Protein AF-A0A451ALU1-F1 (afdb_monomer)

Solvent-accessible surface area (backbone atoms only — not comparable to full-atom values): 4092 Å² total; per-residue (Å²): 128,61,72,52,75,38,64,29,78,94,52,84,51,41,24,56,48,62,58,54,73,70,54,91,76,84,86,72,80,60,97,82,58,61,60,69,66,73,70,58,82,87,79,96,67,69,72,43,96,87,70,33,38,64,57,98,89,42,78,86

Sequence (60 aa):
GEYHQTPHHGLDGVTPLEKWAQSDSVRFPDPHDDLDNLFLFEERRKVQKDRTVSLNGMVY

Radius of gyration: 21.5 Å; Cα contacts (8 Å, |Δi|>4): 38; chains: 1; bounding box: 39×21×54 Å

Secondary structure (DSSP, 8-state):
--GGGS--GGGTT--HHHHHHT-S-PPPPPTT--HHHHT------PPPTTS--EETTEE-

pLDDT: mean 92.57, std 4.23, range [70.19, 97.06]

Structure (mmCIF, N/CA/C/O backbone):
data_AF-A0A451ALU1-F1
#
_entry.id   AF-A0A451ALU1-F1
#
loop_
_atom_site.group_PDB
_atom_site.id
_atom_site.type_symbol
_atom_site.label_atom_id
_atom_site.label_alt_id
_atom_site.label_comp_id
_atom_site.label_asym_id
_atom_site.label_entity_id
_atom_site.label_seq_id
_atom_site.pdbx_PDB_ins_code
_atom_site.Cartn_x
_atom_site.Cartn_y
_atom_site.Cartn_z
_atom_site.occupancy
_atom_site.B_iso_or_equiv
_atom_site.auth_seq_id
_atom_site.auth_comp_id
_atom_site.auth_asym_id
_atom_site.auth_atom_id
_atom_site.pdbx_PDB_model_num
ATOM 1 N N . GLY A 1 1 ? -6.516 -13.841 -21.232 1.00 70.19 1 GLY A N 1
ATOM 2 C CA . GLY A 1 1 ? -5.282 -13.423 -20.548 1.00 70.19 1 GLY A CA 1
ATOM 3 C C . GLY A 1 1 ? -5.619 -12.263 -19.648 1.00 70.19 1 GLY A C 1
ATOM 4 O O . GLY A 1 1 ? -6.600 -11.580 -19.916 1.00 70.19 1 GLY A O 1
ATOM 5 N N . GLU A 1 2 ? -4.848 -12.068 -18.589 1.00 88.94 2 GLU A N 1
ATOM 6 C CA . GLU A 1 2 ? -4.959 -10.891 -17.724 1.00 88.94 2 GLU A CA 1
ATOM 7 C C . GLU A 1 2 ? -4.766 -9.597 -18.543 1.00 88.94 2 GLU A C 1
ATOM 9 O O . GLU A 1 2 ? -3.982 -9.580 -19.500 1.00 88.94 2 GLU A O 1
ATOM 14 N N . TYR A 1 3 ? -5.453 -8.505 -18.180 1.00 92.00 3 TYR A N 1
ATOM 15 C CA . TYR A 1 3 ? -5.383 -7.218 -18.900 1.00 92.00 3 TYR A CA 1
ATOM 16 C C . TYR A 1 3 ? -3.933 -6.760 -19.126 1.00 92.00 3 TYR A C 1
ATOM 18 O O . TYR A 1 3 ? -3.566 -6.354 -20.227 1.00 92.00 3 TYR A O 1
ATOM 26 N N . HIS A 1 4 ? -3.076 -6.919 -18.113 1.00 95.19 4 HIS A N 1
ATOM 27 C CA . HIS A 1 4 ? -1.677 -6.482 -18.159 1.00 95.19 4 HIS A CA 1
ATOM 28 C C . HIS A 1 4 ? -0.785 -7.228 -19.160 1.00 95.19 4 HIS A C 1
ATOM 30 O O . HIS A 1 4 ? 0.309 -6.762 -19.455 1.00 95.19 4 HIS A O 1
ATOM 36 N N . GLN A 1 5 ? -1.253 -8.357 -19.694 1.00 96.38 5 GLN A N 1
ATOM 37 C CA . GLN A 1 5 ? -0.547 -9.227 -20.639 1.00 96.38 5 GLN A CA 1
ATOM 38 C C . GLN A 1 5 ? -1.127 -9.1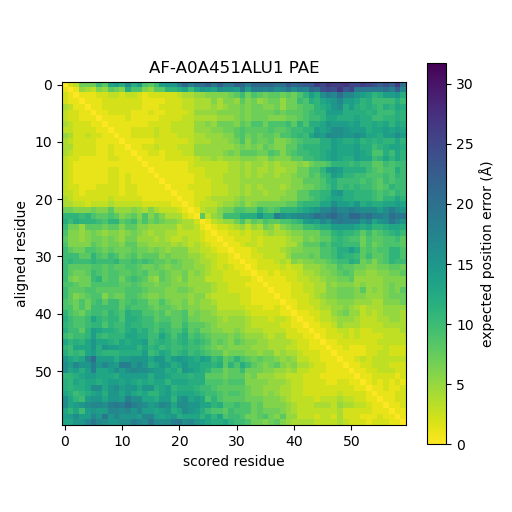12 -22.052 1.00 96.38 5 GLN A C 1
ATOM 40 O O . GLN A 1 5 ? -0.678 -9.803 -22.962 1.00 96.38 5 GLN A O 1
ATOM 45 N N . THR A 1 6 ? -2.152 -8.280 -22.243 1.00 96.56 6 THR A N 1
ATOM 46 C CA . THR A 1 6 ? -2.836 -8.132 -23.528 1.00 96.56 6 THR A CA 1
ATOM 47 C C . THR A 1 6 ? -2.360 -6.851 -24.220 1.00 96.56 6 THR A C 1
ATOM 49 O O . THR A 1 6 ? -2.337 -5.805 -23.568 1.00 96.56 6 THR A O 1
ATOM 52 N N . PRO A 1 7 ? -1.989 -6.898 -25.518 1.00 96.19 7 PRO A N 1
ATOM 53 C CA . PRO A 1 7 ? -1.710 -5.713 -26.326 1.00 96.19 7 PRO A CA 1
ATOM 54 C C . PRO A 1 7 ? -2.783 -4.642 -26.160 1.00 96.19 7 PRO A C 1
ATOM 56 O O . PRO A 1 7 ? -3.971 -4.907 -26.362 1.00 96.19 7 PRO A O 1
ATOM 59 N N . HIS A 1 8 ? -2.374 -3.431 -25.788 1.00 95.56 8 HIS A N 1
ATOM 60 C CA . HIS A 1 8 ? -3.307 -2.348 -25.516 1.00 95.56 8 HIS A CA 1
ATOM 61 C C . HIS A 1 8 ? -3.274 -1.309 -26.639 1.00 95.56 8 HIS A C 1
ATOM 63 O O . HIS A 1 8 ? -2.228 -0.740 -26.948 1.00 95.56 8 HIS A O 1
ATOM 69 N N . HIS A 1 9 ? -4.437 -1.012 -27.228 1.00 94.69 9 HIS A N 1
ATOM 70 C CA . HIS A 1 9 ? -4.550 -0.062 -28.343 1.00 94.69 9 HIS A CA 1
ATOM 71 C C . HIS A 1 9 ? -4.018 1.336 -27.985 1.00 94.69 9 HIS A C 1
ATOM 73 O O . HIS A 1 9 ? -3.354 1.974 -28.789 1.00 94.69 9 HIS A O 1
ATOM 79 N N . GLY A 1 10 ? -4.257 1.802 -26.755 1.00 95.12 10 GLY A N 1
ATOM 80 C CA . GLY A 1 10 ? -3.732 3.085 -26.266 1.00 95.12 10 GLY A CA 1
ATOM 81 C C . GLY A 1 10 ? -2.242 3.087 -25.902 1.00 95.12 10 GLY A C 1
ATOM 82 O O . GLY A 1 10 ? -1.750 4.105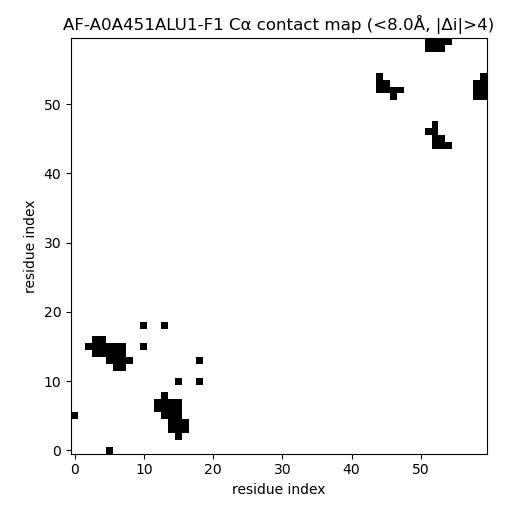 -25.434 1.00 95.12 10 GLY A O 1
ATOM 83 N N . LEU A 1 11 ? -1.547 1.956 -26.049 1.00 94.88 11 LEU A N 1
ATOM 84 C CA . LEU A 1 11 ? -0.106 1.814 -25.815 1.00 94.88 11 LEU A CA 1
ATOM 85 C C . LEU A 1 11 ? 0.608 1.358 -27.096 1.00 94.88 11 LEU A C 1
ATOM 87 O O . LEU A 1 11 ? 1.574 0.609 -27.027 1.00 94.88 11 LEU A O 1
ATOM 91 N N . ASP A 1 12 ? 0.096 1.736 -28.268 1.00 95.12 12 ASP A N 1
ATOM 92 C CA . ASP A 1 12 ? 0.670 1.357 -29.568 1.00 95.12 12 ASP A CA 1
ATOM 93 C C . ASP A 1 12 ? 0.822 -0.167 -29.751 1.00 95.12 12 ASP A C 1
ATOM 95 O O . ASP A 1 12 ? 1.722 -0.653 -30.433 1.00 95.12 12 ASP A O 1
ATOM 99 N N . GLY A 1 13 ? -0.066 -0.943 -29.119 1.00 95.06 13 GLY A N 1
ATOM 100 C CA . GLY A 1 13 ? -0.070 -2.400 -29.203 1.00 95.06 13 GLY A CA 1
ATOM 101 C C . GLY A 1 13 ? 0.918 -3.108 -28.274 1.00 95.06 13 GLY A C 1
ATOM 102 O O . GLY A 1 13 ? 0.933 -4.337 -28.279 1.00 95.06 13 GLY A O 1
ATOM 103 N N . VAL A 1 14 ? 1.689 -2.400 -27.439 1.00 96.88 14 VAL A N 1
ATOM 104 C CA . VAL A 1 14 ? 2.436 -3.066 -26.358 1.00 96.88 14 VAL A CA 1
ATOM 105 C C . VAL A 1 14 ? 1.515 -3.408 -25.189 1.00 96.88 14 VAL A C 1
ATOM 107 O O . VAL A 1 14 ? 0.442 -2.820 -25.005 1.00 96.88 14 VAL A O 1
ATOM 110 N N . THR A 1 15 ? 1.919 -4.384 -24.385 1.00 97.06 15 THR A N 1
ATOM 111 C CA . THR A 1 15 ? 1.197 -4.747 -23.165 1.00 97.06 15 THR A CA 1
ATOM 112 C C . THR A 1 15 ? 1.428 -3.703 -22.062 1.00 97.06 15 THR A C 1
ATOM 114 O O . THR A 1 15 ? 2.496 -3.081 -22.001 1.00 97.06 15 THR A O 1
ATOM 117 N N . PRO A 1 16 ? 0.469 -3.507 -21.136 1.00 96.56 16 PRO A N 1
ATOM 118 C CA . PRO A 1 16 ? 0.689 -2.660 -19.965 1.00 96.56 16 PRO A CA 1
ATOM 119 C C . PRO A 1 16 ? 1.924 -3.068 -19.149 1.00 96.56 16 PRO A C 1
ATOM 121 O O . PRO A 1 16 ? 2.634 -2.199 -18.645 1.00 96.56 16 PRO A O 1
ATOM 124 N N . LEU A 1 17 ? 2.215 -4.371 -19.059 1.00 95.12 17 LEU A N 1
ATOM 125 C CA . LEU A 1 17 ? 3.395 -4.882 -18.364 1.00 95.12 17 LEU A CA 1
ATOM 126 C C . LEU A 1 17 ? 4.706 -4.465 -19.048 1.00 95.12 17 LEU A C 1
AT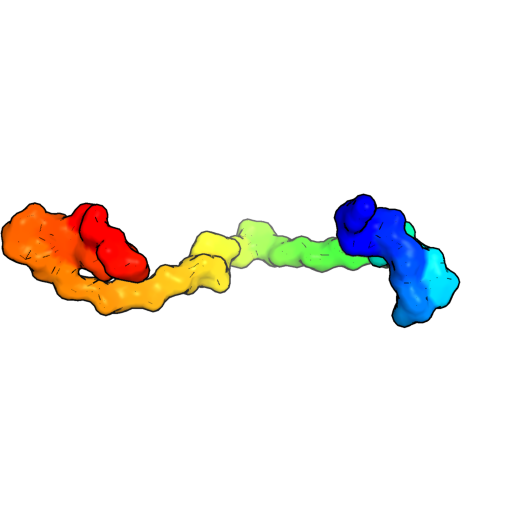OM 128 O O . LEU A 1 17 ? 5.616 -3.991 -18.371 1.00 95.12 17 LEU A O 1
ATOM 132 N N . GLU A 1 18 ? 4.805 -4.588 -20.376 1.00 95.31 18 GLU A N 1
ATOM 133 C CA . GLU A 1 18 ? 5.985 -4.136 -21.132 1.00 95.31 18 GLU A CA 1
ATOM 134 C C . GLU A 1 18 ? 6.189 -2.629 -20.999 1.00 95.31 18 GLU A C 1
ATOM 136 O O . GLU A 1 18 ? 7.319 -2.172 -20.827 1.00 95.31 18 GLU A O 1
ATOM 141 N N . LYS A 1 19 ? 5.101 -1.850 -21.041 1.00 94.50 19 LYS A N 1
ATOM 142 C CA . LYS A 1 19 ? 5.177 -0.400 -20.856 1.00 94.50 19 LYS A CA 1
ATOM 143 C C . LYS A 1 19 ? 5.664 -0.033 -19.453 1.00 94.50 19 LYS A C 1
ATOM 145 O O . LYS A 1 19 ? 6.461 0.889 -19.314 1.00 94.50 19 LYS A O 1
ATOM 150 N N . TRP A 1 20 ? 5.212 -0.756 -18.428 1.00 92.31 20 TRP A N 1
ATOM 151 C CA . TRP A 1 20 ? 5.650 -0.555 -17.047 1.00 92.31 20 TRP A CA 1
ATOM 152 C C . TRP A 1 20 ? 7.123 -0.929 -16.837 1.00 92.31 20 TRP A C 1
ATOM 154 O O . TRP A 1 20 ? 7.854 -0.175 -16.200 1.00 92.31 20 TRP A O 1
ATOM 164 N N . ALA A 1 21 ? 7.591 -2.031 -17.426 1.00 92.50 21 ALA A N 1
ATOM 165 C CA . ALA A 1 21 ? 8.986 -2.468 -17.323 1.00 92.50 21 ALA A CA 1
ATOM 166 C C . ALA A 1 21 ? 9.993 -1.478 -17.947 1.00 92.50 21 ALA A C 1
ATOM 168 O O . ALA A 1 21 ? 11.174 -1.517 -17.618 1.00 92.50 21 ALA A O 1
ATOM 169 N N . GLN A 1 22 ? 9.530 -0.593 -18.836 1.00 91.88 22 GLN A N 1
ATOM 170 C CA . GLN A 1 22 ? 10.326 0.488 -19.432 1.00 91.88 22 GLN A CA 1
ATOM 171 C C . GLN A 1 22 ? 10.359 1.767 -18.577 1.00 91.88 22 GLN A C 1
ATOM 173 O O . GLN A 1 22 ? 10.987 2.742 -18.979 1.00 91.88 22 GLN A O 1
ATOM 178 N N . SER A 1 23 ? 9.648 1.812 -17.445 1.00 86.75 23 SER A N 1
ATOM 179 C CA . SER A 1 23 ? 9.646 2.988 -16.570 1.00 86.75 23 SER A CA 1
ATOM 180 C C . SER A 1 23 ? 10.940 3.092 -15.758 1.00 86.75 23 SER A C 1
ATOM 182 O O . SER A 1 23 ? 11.485 2.086 -15.313 1.00 86.75 23 SER A O 1
ATOM 184 N N . ASP A 1 24 ? 11.427 4.322 -15.566 1.00 81.38 24 ASP A N 1
ATOM 185 C CA . ASP A 1 24 ? 12.743 4.572 -14.966 1.00 81.38 24 ASP A CA 1
ATOM 186 C C . ASP A 1 24 ? 12.835 4.122 -13.500 1.00 81.38 24 ASP A C 1
ATOM 188 O O . ASP A 1 24 ? 13.718 3.354 -13.125 1.00 81.38 24 ASP A O 1
ATOM 192 N N . SER A 1 25 ? 11.955 4.640 -12.635 1.00 85.75 25 SER A N 1
ATOM 193 C CA . SER A 1 25 ? 11.999 4.359 -11.197 1.00 85.75 25 SER A CA 1
ATOM 194 C C . SER A 1 25 ? 10.626 4.441 -10.543 1.00 85.75 25 SER A C 1
ATOM 196 O O . SER A 1 25 ? 9.801 5.304 -10.852 1.00 85.75 25 SER A O 1
ATOM 198 N N . VAL A 1 26 ? 10.402 3.535 -9.593 1.00 86.69 26 VAL A N 1
ATOM 199 C CA . VAL A 1 26 ? 9.226 3.552 -8.726 1.00 86.69 26 VAL A CA 1
ATOM 200 C C . VAL A 1 26 ? 9.516 4.476 -7.550 1.00 86.69 26 VAL A C 1
ATOM 202 O O . VAL A 1 26 ? 10.552 4.358 -6.895 1.00 86.69 26 VAL A O 1
ATOM 205 N N . ARG A 1 27 ? 8.594 5.401 -7.273 1.00 87.81 27 ARG A N 1
ATOM 206 C CA . ARG A 1 27 ? 8.617 6.173 -6.030 1.00 87.81 27 ARG A CA 1
ATOM 207 C C . ARG A 1 27 ? 7.990 5.327 -4.937 1.00 87.81 27 ARG A C 1
ATOM 209 O O . ARG A 1 27 ? 6.821 4.964 -5.039 1.00 87.81 27 ARG A O 1
ATOM 216 N N . PHE A 1 28 ? 8.778 5.019 -3.921 1.00 88.88 28 PHE A N 1
ATOM 217 C CA . PHE A 1 28 ? 8.292 4.364 -2.717 1.00 88.88 28 PHE A CA 1
ATOM 218 C C . PHE A 1 28 ? 7.806 5.419 -1.715 1.00 88.88 28 PHE A C 1
ATOM 220 O O . PHE A 1 28 ? 8.293 6.554 -1.769 1.00 88.88 28 PHE A O 1
ATOM 227 N N . PRO A 1 29 ? 6.845 5.074 -0.840 1.00 91.50 29 PRO A N 1
ATOM 228 C CA . PRO A 1 29 ? 6.520 5.909 0.311 1.00 91.50 29 PRO A CA 1
ATOM 229 C C . PRO A 1 29 ? 7.758 6.124 1.191 1.00 91.50 29 PRO A C 1
ATOM 231 O O . PRO A 1 29 ? 8.713 5.338 1.14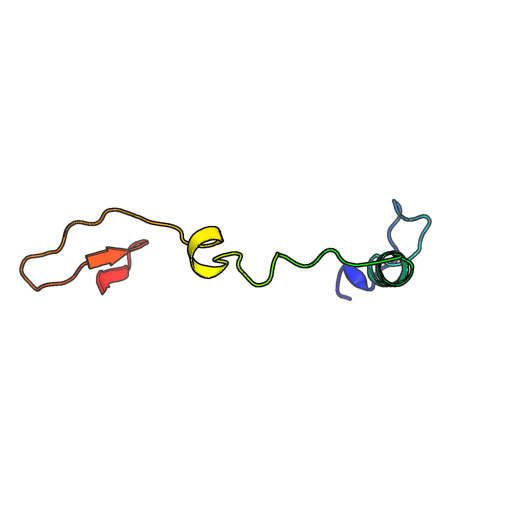1 1.00 91.50 29 PRO A O 1
ATOM 234 N N . ASP A 1 30 ? 7.745 7.195 1.979 1.00 93.69 30 ASP A N 1
ATOM 235 C CA . ASP A 1 30 ? 8.788 7.434 2.970 1.00 93.69 30 ASP A CA 1
ATOM 236 C C . ASP A 1 30 ? 8.789 6.273 3.987 1.00 93.69 30 ASP A C 1
ATOM 238 O O . ASP A 1 30 ? 7.718 5.805 4.377 1.00 93.69 30 ASP A O 1
ATOM 242 N N . PRO A 1 31 ? 9.954 5.773 4.442 1.00 91.31 31 PRO A N 1
ATOM 243 C CA . PRO A 1 31 ? 10.012 4.717 5.457 1.00 91.31 31 PRO A CA 1
ATOM 244 C C . PRO A 1 31 ? 9.289 5.053 6.770 1.00 91.31 31 PRO A C 1
ATOM 246 O O . PRO A 1 31 ? 9.026 4.153 7.567 1.00 91.31 31 PRO A O 1
ATOM 249 N N . HIS A 1 32 ? 9.019 6.335 7.016 1.00 94.06 32 HIS A N 1
ATOM 250 C CA . HIS A 1 32 ? 8.286 6.828 8.174 1.00 94.06 32 HIS A CA 1
ATOM 251 C C . HIS A 1 32 ? 6.815 7.147 7.886 1.00 94.06 32 HIS A C 1
ATOM 253 O O . HIS A 1 32 ? 6.112 7.563 8.809 1.00 94.06 32 HIS A O 1
ATOM 259 N N . ASP A 1 33 ? 6.337 6.949 6.654 1.00 94.19 33 ASP A N 1
ATOM 260 C CA . ASP A 1 33 ? 4.912 7.048 6.354 1.00 94.19 33 ASP A CA 1
ATOM 261 C C . ASP A 1 33 ? 4.145 5.965 7.126 1.00 94.19 33 ASP A C 1
ATOM 263 O O . ASP A 1 33 ? 4.440 4.770 7.043 1.00 94.19 33 ASP A O 1
ATOM 267 N N . ASP A 1 34 ? 3.117 6.387 7.863 1.00 93.62 34 ASP A N 1
ATOM 268 C CA . ASP A 1 34 ? 2.179 5.481 8.523 1.00 93.62 34 ASP A CA 1
ATOM 269 C C . ASP A 1 34 ? 1.177 4.950 7.490 1.00 93.62 34 ASP A C 1
ATOM 271 O O . ASP A 1 34 ? 0.088 5.498 7.285 1.00 93.62 34 ASP A O 1
ATOM 275 N N . LEU A 1 35 ? 1.595 3.900 6.780 1.00 92.81 35 LEU A N 1
ATOM 276 C CA . LEU A 1 35 ? 0.782 3.269 5.743 1.00 92.81 35 LEU A CA 1
ATOM 277 C C . LEU A 1 35 ? -0.505 2.667 6.314 1.00 92.81 35 LEU A C 1
ATOM 279 O O . LEU A 1 35 ? -1.535 2.714 5.642 1.00 92.81 35 LEU A O 1
ATOM 283 N N . ASP A 1 36 ? -0.470 2.150 7.544 1.00 92.38 36 ASP A N 1
ATOM 284 C CA . ASP A 1 36 ? -1.652 1.576 8.188 1.00 92.38 36 ASP A CA 1
ATOM 285 C C . ASP A 1 36 ? -2.728 2.647 8.360 1.00 92.38 36 ASP A C 1
ATOM 287 O O . ASP A 1 36 ? -3.885 2.426 8.004 1.00 92.38 36 ASP A O 1
ATOM 291 N N . ASN A 1 37 ? -2.339 3.839 8.814 1.00 93.44 37 ASN A N 1
ATOM 292 C CA . ASN A 1 37 ? -3.253 4.967 8.928 1.00 93.44 37 ASN A CA 1
ATOM 293 C C . ASN A 1 37 ? -3.686 5.528 7.562 1.00 93.44 37 ASN A C 1
ATOM 295 O O . ASN A 1 37 ? -4.836 5.931 7.401 1.00 93.44 37 ASN A O 1
ATOM 299 N N . LEU A 1 38 ? -2.805 5.533 6.555 1.00 92.94 38 LEU A N 1
ATOM 300 C CA . LEU A 1 38 ? -3.142 6.015 5.208 1.00 92.94 38 LEU A CA 1
ATOM 301 C C . LEU A 1 38 ? -4.264 5.191 4.555 1.00 92.94 38 LEU A C 1
ATOM 303 O O . LEU A 1 38 ? -5.083 5.737 3.812 1.00 92.94 38 LEU A O 1
ATOM 307 N N . PHE A 1 39 ? -4.304 3.887 4.835 1.00 92.38 39 PHE A N 1
ATOM 308 C CA . PHE A 1 39 ? -5.326 2.965 4.334 1.00 92.38 39 PHE A CA 1
ATOM 309 C C . PHE A 1 39 ? -6.399 2.615 5.377 1.00 92.38 39 PHE A C 1
ATOM 311 O O . PHE A 1 39 ? -7.225 1.729 5.133 1.00 92.38 39 PHE A O 1
ATOM 318 N N . LEU A 1 40 ? -6.428 3.307 6.521 1.00 93.06 40 LEU A N 1
ATOM 319 C CA . LEU A 1 40 ? -7.435 3.098 7.554 1.00 93.06 40 LEU A CA 1
ATOM 320 C C . LEU A 1 40 ? -8.760 3.749 7.145 1.00 93.06 40 LEU A C 1
ATOM 322 O O . LEU A 1 40 ? -8.868 4.966 6.999 1.00 93.06 40 LEU A O 1
ATOM 326 N N . PHE A 1 41 ? -9.803 2.932 7.020 1.00 91.38 41 PHE A N 1
ATOM 327 C CA . PHE A 1 41 ? -11.176 3.406 6.876 1.00 91.38 41 PHE A CA 1
ATOM 328 C C . PHE A 1 41 ? -11.921 3.210 8.190 1.00 91.38 41 PHE A C 1
ATOM 330 O O . PHE A 1 41 ? -12.115 2.084 8.649 1.00 91.38 41 PHE A O 1
ATOM 337 N N . GLU A 1 42 ? -12.362 4.312 8.788 1.00 91.06 42 GLU A N 1
ATOM 338 C CA . GLU A 1 42 ? -13.088 4.289 10.052 1.00 91.06 42 GLU A CA 1
ATOM 339 C C . GLU A 1 42 ? -14.598 4.387 9.841 1.00 91.06 42 GLU A C 1
ATOM 341 O O . GLU A 1 42 ? -15.096 5.173 9.032 1.00 91.06 42 GLU A O 1
ATOM 346 N N . GLU A 1 43 ? -15.353 3.639 10.645 1.00 90.75 43 GLU A N 1
ATOM 347 C CA . GLU A 1 43 ? -16.803 3.758 10.692 1.00 90.75 43 GLU A CA 1
ATOM 348 C C . GLU A 1 43 ? -17.315 3.675 12.129 1.00 90.75 43 GLU A C 1
ATOM 350 O O . GLU A 1 43 ? -16.986 2.767 12.893 1.00 90.75 43 GLU A O 1
ATOM 355 N N . ARG A 1 44 ? -18.171 4.626 12.510 1.00 92.50 44 ARG A N 1
ATOM 356 C CA . ARG A 1 44 ? -18.771 4.644 13.846 1.00 92.50 44 ARG A CA 1
ATOM 357 C C . ARG A 1 44 ? -19.958 3.693 13.903 1.00 92.50 44 ARG A C 1
ATOM 359 O O . ARG A 1 44 ? -20.956 3.891 13.211 1.00 92.50 44 ARG A O 1
ATOM 366 N N . ARG A 1 45 ? -19.884 2.700 14.789 1.00 93.62 45 ARG A N 1
ATOM 367 C CA . ARG A 1 45 ? -20.953 1.721 15.027 1.00 93.62 45 ARG A CA 1
ATOM 368 C C . ARG A 1 45 ? -21.435 1.771 16.472 1.00 93.62 45 ARG A C 1
ATOM 370 O O . ARG A 1 45 ? -20.694 2.120 17.389 1.00 93.62 45 ARG A O 1
ATOM 377 N N . LYS A 1 46 ? -22.701 1.409 16.678 1.00 94.31 46 LYS A N 1
ATOM 378 C CA . LYS A 1 46 ? -23.264 1.234 18.016 1.00 94.31 46 LYS A CA 1
ATOM 379 C C . LYS A 1 46 ? -22.933 -0.169 18.515 1.00 94.31 46 LYS A C 1
ATOM 381 O O . LYS A 1 46 ? -23.282 -1.142 17.853 1.00 94.31 46 LYS A O 1
ATOM 386 N N . VAL A 1 47 ? -22.336 -0.254 19.699 1.00 96.19 47 VAL A N 1
ATOM 387 C CA . VAL A 1 47 ? -22.166 -1.522 20.415 1.00 96.19 47 VAL A CA 1
ATOM 388 C C . VAL A 1 47 ? -23.505 -1.922 21.033 1.00 96.19 47 VAL A C 1
ATOM 390 O O . VAL A 1 47 ? -24.160 -1.122 21.713 1.00 96.19 47 VAL A O 1
ATOM 393 N N . GLN A 1 48 ? -23.939 -3.146 20.762 1.00 94.88 48 GLN A N 1
ATOM 3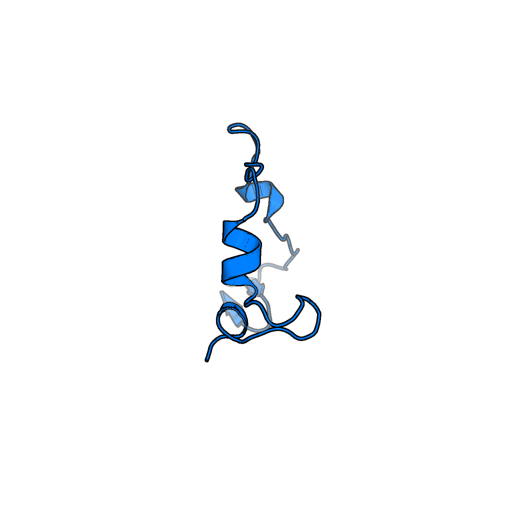94 C CA . GLN A 1 48 ? -25.153 -3.720 21.325 1.00 94.88 48 GLN A CA 1
ATOM 395 C C . GLN A 1 48 ? -24.926 -4.194 22.767 1.00 94.88 48 GLN A C 1
ATOM 397 O O . GLN A 1 48 ? -23.801 -4.291 23.255 1.00 94.88 48 GLN A O 1
ATOM 402 N N . LYS A 1 49 ? -26.012 -4.472 23.499 1.00 96.38 49 LYS A N 1
ATOM 403 C CA . LYS A 1 49 ? -25.929 -4.863 24.922 1.00 96.38 49 LYS A CA 1
ATOM 404 C C . LYS A 1 49 ? -25.206 -6.194 25.138 1.00 96.38 49 LYS A C 1
ATOM 406 O O . LYS A 1 49 ? -24.625 -6.401 26.198 1.00 96.38 49 LYS A O 1
ATOM 411 N N . ASP A 1 50 ? -25.240 -7.064 24.140 1.00 96.19 50 ASP A N 1
ATOM 412 C CA . ASP A 1 50 ? -24.519 -8.336 24.095 1.00 96.19 50 ASP A CA 1
ATOM 413 C C . ASP A 1 50 ? -23.056 -8.183 23.643 1.00 96.19 50 ASP A C 1
ATOM 415 O O . ASP A 1 50 ? -22.372 -9.182 23.448 1.00 96.19 50 ASP A O 1
ATOM 419 N N . ARG A 1 51 ? -22.562 -6.9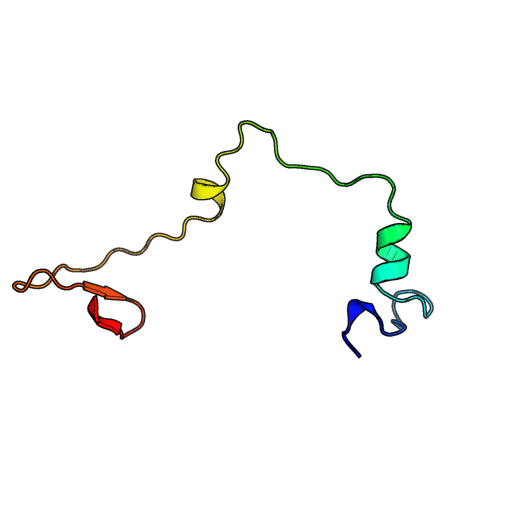38 23.550 1.00 94.88 51 ARG A N 1
ATOM 420 C CA . ARG A 1 51 ? -21.202 -6.563 23.131 1.00 94.88 51 ARG A CA 1
ATOM 421 C C . ARG A 1 51 ? -20.896 -6.840 21.661 1.00 94.88 51 ARG A C 1
ATOM 423 O O . ARG A 1 51 ? -19.727 -6.831 21.295 1.00 94.88 51 ARG A O 1
ATOM 430 N N . THR A 1 52 ? -21.922 -7.008 20.831 1.00 96.12 52 THR A N 1
ATOM 431 C CA . THR A 1 52 ? -21.746 -7.150 19.384 1.00 96.12 52 THR A CA 1
ATOM 432 C C . THR A 1 52 ? -21.767 -5.804 18.658 1.00 96.12 52 THR A C 1
ATOM 434 O O . THR A 1 52 ? -22.337 -4.818 19.142 1.00 96.12 52 THR A O 1
ATOM 437 N N . VAL A 1 53 ? -21.168 -5.754 17.469 1.00 95.88 53 VAL A N 1
ATOM 438 C CA . VAL A 1 53 ? -21.274 -4.636 16.519 1.00 95.88 53 VAL A CA 1
ATOM 439 C C . VAL A 1 53 ? -21.715 -5.147 15.153 1.00 95.88 53 VAL A C 1
ATOM 441 O O . VAL A 1 53 ? -21.427 -6.276 14.776 1.00 95.88 53 VAL A O 1
ATOM 444 N N . SER A 1 54 ? -22.411 -4.312 14.382 1.00 93.50 54 SER A N 1
ATOM 445 C CA . SER A 1 54 ? -22.733 -4.625 12.987 1.00 93.50 54 SER A CA 1
ATOM 446 C C . SER A 1 54 ? -21.858 -3.813 12.040 1.00 93.50 54 SER A C 1
ATOM 448 O O . SER A 1 54 ? -21.835 -2.586 12.136 1.00 93.50 54 SER A O 1
ATOM 450 N N . LEU A 1 55 ? -21.198 -4.486 11.101 1.00 91.88 55 LEU A N 1
ATOM 451 C CA . LEU A 1 55 ? -20.377 -3.896 10.046 1.00 91.88 55 LEU A CA 1
ATOM 452 C C . LEU A 1 55 ? -20.792 -4.510 8.705 1.00 91.88 55 LEU A C 1
ATOM 454 O O . LEU A 1 55 ? -20.823 -5.729 8.566 1.00 91.88 55 LEU A O 1
ATOM 458 N N . ASN A 1 56 ? -21.166 -3.676 7.730 1.00 91.19 56 ASN A N 1
ATOM 459 C CA . ASN A 1 56 ? -21.611 -4.119 6.396 1.00 91.19 56 ASN A CA 1
ATOM 460 C C . ASN A 1 56 ? -22.726 -5.188 6.413 1.00 91.19 56 ASN A C 1
ATOM 462 O O . ASN A 1 56 ? -22.790 -6.055 5.548 1.00 91.19 56 ASN A O 1
ATOM 466 N N . GLY A 1 57 ? -23.610 -5.137 7.415 1.00 89.12 57 GLY A N 1
ATOM 467 C CA . GLY A 1 57 ? -24.707 -6.096 7.580 1.00 89.12 57 GLY A CA 1
ATOM 468 C C . GLY A 1 57 ? -24.323 -7.419 8.257 1.00 89.12 57 GLY A C 1
ATOM 469 O O . GLY A 1 57 ? -25.213 -8.223 8.521 1.00 89.12 57 GLY A O 1
ATOM 470 N N . MET A 1 58 ? -23.048 -7.634 8.592 1.00 92.25 58 MET A N 1
ATOM 471 C CA . MET A 1 58 ? -22.579 -8.758 9.413 1.00 92.25 58 MET A CA 1
ATOM 472 C C . MET A 1 58 ? -22.394 -8.343 10.874 1.00 92.25 58 MET A C 1
ATOM 474 O O . MET A 1 58 ? -22.013 -7.209 11.156 1.00 92.25 58 MET A O 1
ATOM 478 N N . VAL A 1 59 ? -22.674 -9.264 11.798 1.00 92.06 59 VAL A N 1
ATOM 479 C CA . VAL A 1 59 ? -22.513 -9.071 13.248 1.00 92.06 59 VAL A CA 1
ATOM 480 C C . VAL A 1 59 ? -21.191 -9.693 13.701 1.00 92.06 59 VAL A C 1
ATOM 482 O O . VAL A 1 59 ? -20.894 -10.823 13.314 1.00 92.06 59 VAL A O 1
ATOM 485 N N . TYR A 1 60 ? -20.439 -8.958 14.519 1.00 89.69 60 TYR A N 1
ATOM 486 C CA . TYR A 1 60 ? -19.161 -9.341 15.126 1.00 89.69 60 TYR A CA 1
ATOM 487 C C . TYR A 1 60 ? -19.216 -9.182 16.643 1.00 89.69 60 TYR A C 1
ATOM 489 O O . TYR A 1 60 ? -19.939 -8.264 17.103 1.00 89.69 60 TYR A O 1
#

Mean predict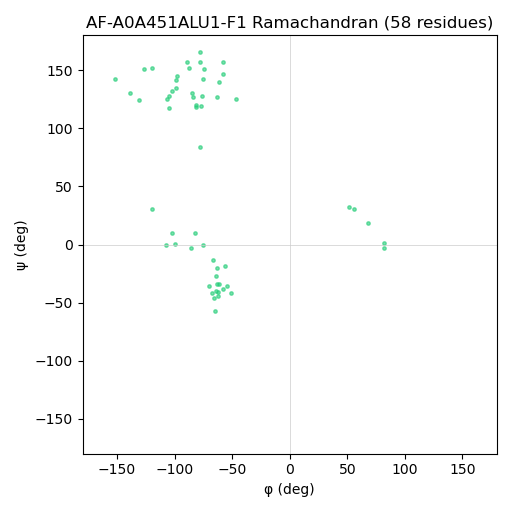ed aligned error: 7.07 Å

Organism: NCBI:txid2126343

Foldseek 3Di:
DPQQCFQDVVVVGDGVVVVVVPDDDDDDPDPPDPVVVVPDDDDDFDQDPVRWTDDPNDID

=== Feature glossary ===
Legend for the data blocks above and below:

— What the protein is —

The amino-acid sequence is the protein's primary structure: the linear order of residues from the N-terminus to the C-terminus, written in one-letter code. Everything else here — the 3D coordinates, the secondary structure, the domain annotations — is ultimately a consequence of this string.

Functional annotations link the protein to curated databases. InterPro entries identify conserved domains and families by matching the sequence against member-database signatures (Pfam, PROSITE, CDD, …). Gene Ontology (GO) terms describe molecular function, biological process, and cellular component in a controlled vocabulary. CATH places the structure in a hierarchical fold classification (Class/Architecture/Topology/Homologous-superfamily). The organism is the source species.

— Where its atoms are —

Atomic coordinates in PDBx/mmCIF format — the same representation the Protein Data Bank distributes. Each line of the _atom_site loop places one backbone atom in Cartesian space (units: ångströms, origin: arbitrary).

The six renders are orthographic views along the three Cartesian axes in both directions. Representation (cartoon, sticks, or surface) and color scheme (sequence-rainbow or by-chain) vary across proteins so the training set covers all the common visualization conventions.

— Local backbone conformation —

Eight-state secondary structure (DSSP): H is the canonical α-helix, G the tighter 3₁₀-helix, I the wider π-helix; E/B are β-structure, T and S are turns and bends, and '-' is everything else. DSSP derives these from the pattern of main-chain N–H···O=C hydrogen bonds, not from the sequence.

Three-state secondary structure (P-SEA) collapses the eight DSSP classes into helix (a), strand (b), and coil (c). P-SEA assigns these from Cα geometry alone — distances and angles — without requiring backbone oxygens, so it works on any Cα trace.

φ (phi) and ψ (psi) are the two rotatable backbone dihedrals per residue: φ is the C(i-1)–N–Cα–C torsion, ψ is the N–Cα–C–N(i+1) torsion, both in degrees on (−180°, 180°]. α-helical residues cluster near (−60°, −45°); β-strand residues near (−120°, +130°). A Ramachandran plot is simply a scatter of (φ, ψ) for every residue.

— Global shape and packing —

The geometric summary reports three shape descriptors. Rg (radius of gyration) measures how spread out the Cα atoms are about their centre of mass; compact globular proteins have small Rg, elongated or unfolded ones large. Cα contacts (<8 Å, |i−j|>4) count long-range residue pairs in spatial proximity — high for tightly packed folds, near zero for rods or random coil. The bounding-box extents give the protein's footprint along x, y, z in Å.

SASA measures how much of the protein is reachable by solvent. It is computed by rolling a water-sized probe over the atomic surface and summing the exposed area (Å²). Per-residue SASA distinguishes core (buried, low SASA) from surface (exposed, high SASA) 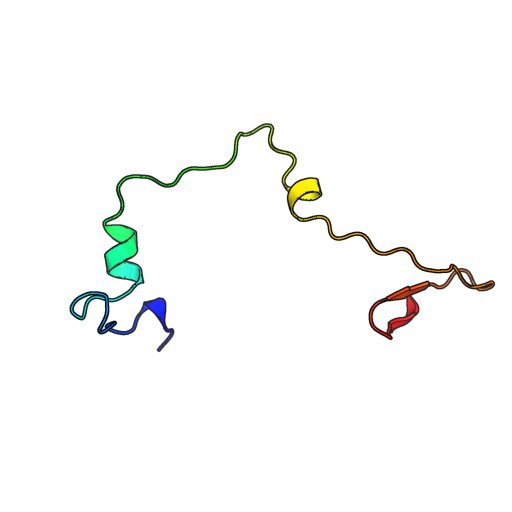residues; total SASA is a whole-molecule size measure.

Plot images: a contact map (which residues are close in 3D, as an N×N binary image), a Ramachandran scatter (backbone torsion angles, revealing secondary-structure composition at a glance), and — for AlphaFold structures — a PAE heatmap (pairwise prediction confidence).

— Structural neighborhood —

A 3Di character summarizes, for each residue, the relative orientation of the Cα frame of its nearest spatial neighbor. Because it encodes fold topology rather than chemistry, 3Di alignments detect remote structural similarity that sequence alignment misses.

The Foldseek neighbor list gives the closest experimentally determined structures in the PDB, ranked by structural alignment. TM-score near 1 means near-identical fold; near 0.3 means only rough topology match. This is how one finds what a novel AlphaFold prediction most resembles in the solved-structure universe.

— Confidence and disorder —

For AlphaFold models, the B-factor field 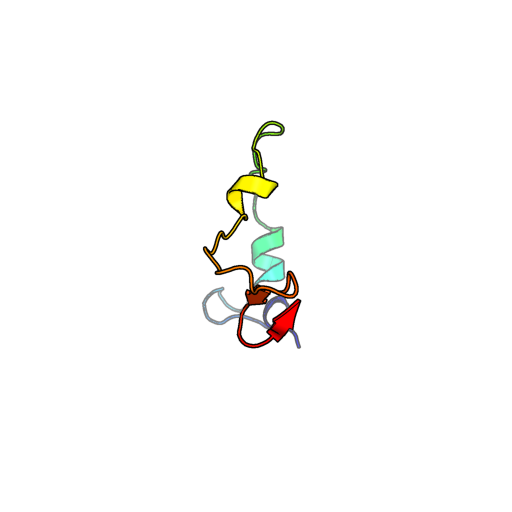carries pLDDT — the model's own estimate of local accuracy on a 0–100 scale. Regions with pLDDT<50 should be treated as essentially unmodeled; they often correspond to intrinsically disordered segments.

Crystallographic B-factors measure how much each atom's electron density is smeared out, in Å². They rise in mobile loops and surface residues and fall in the buried interior. In AlphaFold models this column is repurposed to hold pLDDT instead.

Predicted Aligned Error (PAE) is an AlphaFold confidence matrix: entry (i, j) is the expected error in the position of residue j, in ångströms, when the prediction is superimposed on the true structure at residue i. Low PAE within a block of residues means that block is internally rigid and well-predicted; high PAE between two blocks means their relative placement is uncertain even if each block individually is confident.